Protein AF-A0A2U1MKW1-F1 (afdb_monomer)

Mean predicted aligned error: 7.54 Å

Foldseek 3Di:
DLVVCVPDPPDDSVVVVVVVVLVCVFFWAQDDDDPVNVVVLVVQVVVVQDDEPEEDCDDDGGGYRYIDSQYPVRDGDDPVSSCVVPDPVPDDDDPPWDFDDFDADPPPDGDGDGDTDD

Organism: Artemisia annua (NCBI:txid35608)

Nearest PDB structures (foldseek):
  5eb4-assembly2_B  TM=9.841E-01  e=1.931E-07  Prunus dulcis
  5eb4-assembly1_A  TM=9.841E-01  e=2.366E-07  Prunus dulcis
  8jm0-assembly1_A  TM=9.801E-01  e=8.555E-07  Prunus dulcis
  3red-assembly7_G  TM=9.537E-01  e=1.200E-06  Prunus mume
  1ju2-assembly2_B  TM=9.541E-01  e=1.374E-06  Prunus dulcis

Solvent-accessible surface area (backbone atoms only — not comparable to full-atom values): 7519 Å² total; per-residue (Å²): 73,66,76,77,42,69,76,42,93,86,54,61,55,66,60,53,50,52,51,50,52,61,51,36,77,76,34,52,26,81,54,85,82,46,75,64,65,46,53,52,53,53,51,40,47,75,72,64,37,55,53,81,63,47,76,42,82,63,73,65,88,42,37,66,41,57,62,28,41,36,46,97,86,67,52,76,48,52,81,71,63,57,56,76,78,52,62,73,92,80,58,85,88,79,77,94,61,53,86,77,53,85,48,73,50,92,84,79,56,85,53,88,49,80,52,65,66,129

pLDDT: mean 87.36, std 14.97, range [49.84, 98.38]

Secondary structure (DSSP, 8-state):
-HHHHTT-SSS-HHHHHHHHHHHHHHH-B-----HHHHHHHHHHHHTT---EEEE-SS--SSEEE--BSB-TTSPBP-GGGGGGGS-TTS----SS-EEEEEE--TTS----EEEEE-

Radius of gyration: 20.93 Å; Cα contacts (8 Å, |Δi|>4): 128; chains: 1; bounding box: 50×33×53 Å

Sequence (118 aa):
MVEVLRGSKVLDPKLVWESYQWVAKKVEFEPKVLAWPEAVRDGLLEAGMLPNNGFTLEHLYGTKTGGSIFDQTGRRHTAADLLEYADPSNITVYLNATLHRILFKADGNYSLFLHLSV

InterPro domains:
  IPR036188 FAD/NAD(P)-binding domain superfamily [G3DSA:3.50.50.60] (11-106)
  IPR051871 GMC Oxidoreductase-Related Enzymes [PTHR45968] (10-106)

Structure (mmCIF, N/CA/C/O backbone):
data_AF-A0A2U1MKW1-F1
#
_entry.id   AF-A0A2U1MKW1-F1
#
loop_
_atom_site.group_PDB
_atom_site.id
_atom_site.type_symbol
_atom_site.label_atom_id
_atom_site.label_alt_id
_atom_site.label_comp_id
_atom_site.label_asym_id
_atom_site.label_entity_id
_atom_site.label_seq_id
_atom_site.pdbx_PDB_ins_code
_atom_site.Cartn_x
_atom_site.Cartn_y
_atom_site.Cartn_z
_atom_site.occupancy
_atom_site.B_iso_or_equiv
_atom_site.auth_seq_id
_atom_site.auth_comp_id
_atom_site.auth_asym_id
_atom_site.auth_atom_id
_atom_site.pdbx_PDB_model_num
ATOM 1 N N . MET A 1 1 ? -3.966 6.903 -9.588 1.00 54.31 1 MET A N 1
ATOM 2 C CA . MET A 1 1 ? -5.131 6.734 -8.692 1.00 54.31 1 MET A CA 1
ATOM 3 C C . MET A 1 1 ? -5.842 8.057 -8.428 1.00 54.31 1 MET A C 1
ATOM 5 O O . MET A 1 1 ? -7.061 8.084 -8.482 1.00 54.31 1 MET A O 1
ATOM 9 N N . VAL A 1 2 ? -5.116 9.163 -8.221 1.00 51.84 2 VAL A N 1
ATOM 10 C CA . VAL A 1 2 ? -5.719 10.488 -7.968 1.00 51.84 2 VAL A CA 1
ATOM 11 C C . VAL A 1 2 ? -6.504 11.034 -9.161 1.00 51.84 2 VAL A C 1
ATOM 13 O O . VAL A 1 2 ? -7.592 11.561 -8.964 1.00 51.84 2 VAL A O 1
ATOM 16 N N . GLU A 1 3 ? -6.020 10.870 -10.396 1.00 53.59 3 GLU A N 1
ATOM 17 C CA . GLU A 1 3 ? -6.761 11.333 -11.583 1.00 53.59 3 GLU A CA 1
ATOM 18 C C . GLU A 1 3 ? -8.134 10.671 -11.742 1.00 53.59 3 GLU A C 1
ATOM 20 O O . GLU A 1 3 ? -9.098 11.353 -12.074 1.00 53.59 3 GLU A O 1
ATOM 25 N N . VAL A 1 4 ? -8.261 9.386 -11.394 1.00 54.72 4 VAL A N 1
ATOM 26 C CA . VAL A 1 4 ? -9.544 8.656 -11.422 1.00 54.72 4 VAL A CA 1
ATOM 27 C C . VAL A 1 4 ? -10.554 9.254 -10.430 1.00 54.72 4 VAL A C 1
ATOM 29 O O . VAL A 1 4 ? -11.760 9.180 -10.646 1.00 54.72 4 VAL A O 1
ATOM 32 N N . LEU A 1 5 ? -10.077 9.887 -9.354 1.00 58.62 5 LEU A N 1
ATOM 33 C CA . LEU A 1 5 ? -10.915 10.421 -8.278 1.00 58.62 5 LEU A CA 1
ATOM 34 C C . LEU A 1 5 ? -11.195 11.924 -8.411 1.00 58.62 5 LEU A C 1
ATOM 36 O O . LEU A 1 5 ? -12.138 12.408 -7.791 1.00 58.62 5 LEU A O 1
ATOM 40 N N . ARG A 1 6 ? -10.472 12.650 -9.279 1.00 58.03 6 ARG A N 1
ATOM 41 C CA . ARG A 1 6 ? -10.718 14.081 -9.563 1.00 58.03 6 ARG A CA 1
ATOM 42 C C . ARG A 1 6 ? -12.108 14.363 -10.155 1.00 58.03 6 ARG A C 1
ATOM 44 O O . ARG A 1 6 ? -12.570 15.495 -10.073 1.00 58.03 6 ARG A O 1
ATOM 51 N N . GLY A 1 7 ? -12.782 13.356 -10.718 1.00 56.72 7 GLY A N 1
ATOM 52 C CA . GLY A 1 7 ? -14.157 13.458 -11.228 1.00 56.72 7 GLY A CA 1
ATOM 53 C C . GLY A 1 7 ? -15.256 13.032 -10.244 1.00 56.72 7 GLY A C 1
ATOM 54 O O . GLY A 1 7 ? -16.439 13.145 -10.569 1.00 56.72 7 GLY A O 1
ATOM 55 N N . SER A 1 8 ? -14.906 12.526 -9.055 1.00 60.88 8 SER A N 1
ATOM 56 C CA . SER A 1 8 ? -15.896 12.084 -8.069 1.00 60.88 8 SER A CA 1
ATOM 57 C C . SER A 1 8 ? -16.485 13.284 -7.332 1.00 60.88 8 SER A C 1
ATOM 59 O O . SER A 1 8 ? -15.788 13.960 -6.585 1.00 60.88 8 SER A O 1
ATOM 61 N N . LYS A 1 9 ? -17.793 13.528 -7.482 1.00 66.69 9 LYS A N 1
ATOM 62 C CA . LYS A 1 9 ? -18.514 14.555 -6.702 1.00 66.69 9 LYS A CA 1
ATOM 63 C C . LYS A 1 9 ? -18.688 14.192 -5.217 1.00 66.69 9 LYS A C 1
ATOM 65 O O . LYS A 1 9 ? -19.187 15.013 -4.458 1.00 66.69 9 LYS A O 1
ATOM 70 N N . VAL A 1 10 ? -18.333 12.967 -4.820 1.00 84.75 10 VAL A N 1
ATOM 71 C CA . VAL A 1 10 ? -18.598 12.416 -3.478 1.00 84.75 10 VAL A CA 1
ATOM 72 C C . VAL A 1 10 ? -17.366 12.474 -2.571 1.00 84.75 10 VAL A C 1
ATOM 74 O O . VAL A 1 10 ? -17.508 12.522 -1.354 1.00 84.75 10 VAL A O 1
ATOM 77 N N . LEU A 1 11 ? -16.158 12.473 -3.141 1.00 87.25 11 LEU A N 1
ATOM 78 C CA . LEU A 1 11 ? -14.907 12.462 -2.381 1.00 87.25 11 LEU A CA 1
ATOM 79 C C 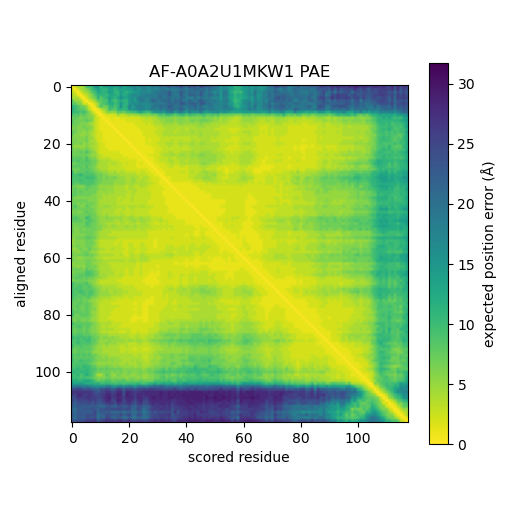. LEU A 1 11 ? -14.204 13.811 -2.499 1.00 87.25 11 LEU A C 1
ATOM 81 O 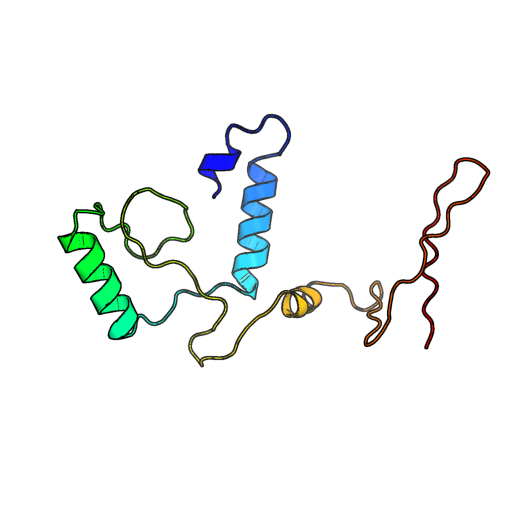O . LEU A 1 11 ? -14.144 14.364 -3.592 1.00 87.25 11 LEU A O 1
ATOM 85 N N . ASP A 1 12 ? -13.624 14.300 -1.401 1.00 89.94 12 ASP A N 1
ATOM 86 C CA . ASP A 1 12 ? -12.707 15.442 -1.435 1.00 89.94 12 ASP A CA 1
ATOM 87 C C . ASP A 1 12 ? -11.367 14.995 -2.052 1.00 89.94 12 ASP A C 1
ATOM 89 O O . ASP A 1 12 ? -10.630 14.220 -1.426 1.00 89.94 12 ASP A O 1
ATOM 93 N N . PRO A 1 13 ? -11.012 15.463 -3.265 1.00 86.62 13 PRO A N 1
ATOM 94 C CA . PRO A 1 13 ? -9.799 15.022 -3.945 1.00 86.62 13 PRO A CA 1
ATOM 95 C C . PRO A 1 13 ? -8.519 15.374 -3.181 1.00 86.62 13 PRO A C 1
ATOM 97 O O . PRO A 1 13 ? -7.527 14.651 -3.294 1.00 86.62 13 PRO A O 1
ATOM 100 N N . LYS A 1 14 ? -8.531 16.465 -2.402 1.00 89.44 14 LYS A N 1
ATOM 101 C CA . LYS A 1 14 ? -7.386 16.874 -1.588 1.00 89.44 14 LYS A CA 1
ATOM 102 C C . LYS A 1 14 ? -7.179 15.885 -0.445 1.00 89.44 14 LYS A C 1
ATOM 104 O O . LYS A 1 14 ? -6.081 15.352 -0.309 1.00 89.44 14 LYS A O 1
ATOM 109 N N . LEU A 1 15 ? -8.237 15.576 0.304 1.00 92.69 15 LEU A N 1
ATOM 110 C CA . LEU A 1 15 ? -8.166 14.624 1.415 1.00 92.69 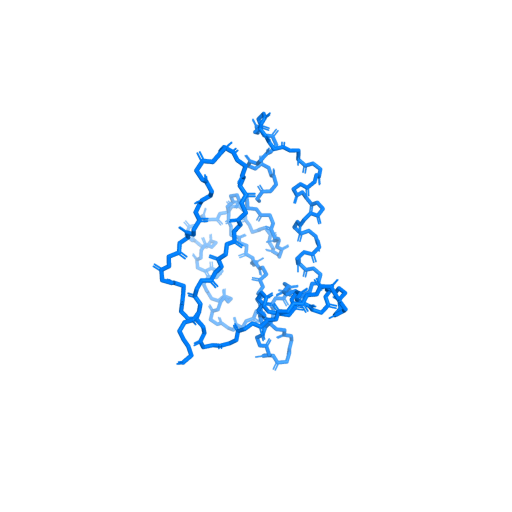15 LEU A CA 1
ATOM 111 C C . LEU A 1 15 ? -7.763 13.222 0.940 1.00 92.69 15 LEU A C 1
ATOM 113 O O . LEU A 1 15 ? -6.980 12.540 1.599 1.00 92.69 15 LEU A O 1
ATOM 117 N N . VAL A 1 16 ? -8.261 12.795 -0.223 1.00 90.69 16 VAL A N 1
ATOM 118 C CA . VAL A 1 16 ? -7.858 11.527 -0.847 1.00 90.69 16 VAL A CA 1
ATOM 119 C C . VAL A 1 16 ? -6.354 11.510 -1.107 1.00 90.69 16 VAL A C 1
ATOM 121 O O . VAL A 1 16 ? -5.685 10.537 -0.764 1.00 90.69 16 VAL A O 1
ATOM 124 N N . TRP A 1 17 ? -5.811 12.576 -1.698 1.00 89.31 17 TRP A N 1
ATOM 125 C CA . TRP A 1 17 ? -4.382 12.666 -1.980 1.00 89.31 17 TRP A CA 1
ATOM 126 C C . TRP A 1 17 ? -3.534 12.671 -0.707 1.00 89.31 17 TRP A C 1
ATOM 128 O O . TRP A 1 17 ? -2.574 11.909 -0.612 1.00 89.31 17 TRP A O 1
ATOM 138 N N . GLU A 1 18 ? -3.926 13.457 0.294 1.00 93.81 18 GLU A N 1
ATOM 139 C CA . GLU A 1 18 ? -3.248 13.508 1.593 1.00 93.81 18 GLU A CA 1
ATOM 140 C C . GLU A 1 18 ? -3.276 12.142 2.293 1.00 93.81 18 GLU A C 1
ATOM 142 O O . GLU A 1 18 ? -2.265 11.707 2.843 1.00 93.81 18 GLU A O 1
ATOM 147 N N . SER A 1 19 ? -4.392 11.414 2.192 1.00 94.31 19 SER A N 1
ATOM 148 C CA . SER A 1 19 ? -4.524 10.052 2.723 1.00 94.31 19 SER A CA 1
ATOM 149 C C . SER A 1 19 ? -3.588 9.067 2.014 1.00 94.31 19 SER A C 1
ATOM 151 O O . SER A 1 19 ? -2.938 8.257 2.674 1.00 94.31 19 SER A O 1
ATOM 153 N N . TYR A 1 20 ? -3.456 9.159 0.683 1.00 92.31 20 TYR A N 1
ATOM 154 C CA . TYR A 1 20 ? -2.472 8.362 -0.062 1.00 92.31 20 TYR A CA 1
ATOM 155 C C . TYR A 1 20 ? -1.048 8.653 0.399 1.00 92.31 20 TYR A C 1
ATOM 157 O O . TYR A 1 20 ? -0.294 7.718 0.659 1.00 92.31 20 TYR A O 1
ATOM 165 N N . GLN A 1 21 ? -0.679 9.929 0.525 1.00 92.50 21 GLN A N 1
ATOM 166 C CA . GLN A 1 21 ? 0.656 10.319 0.980 1.00 92.50 21 GLN A CA 1
ATOM 167 C C . GLN A 1 21 ? 0.933 9.835 2.407 1.00 92.50 21 GLN A C 1
ATOM 169 O O . GLN A 1 21 ? 2.032 9.357 2.692 1.00 92.50 21 GLN A O 1
ATOM 174 N N . TRP A 1 22 ? -0.066 9.912 3.288 1.00 95.62 22 TRP A N 1
ATOM 175 C CA . TRP A 1 22 ? 0.030 9.444 4.667 1.00 95.62 22 TRP A CA 1
ATOM 176 C C . TRP A 1 22 ? 0.312 7.937 4.750 1.00 95.62 22 TRP A C 1
ATOM 178 O O . TRP A 1 22 ? 1.219 7.533 5.476 1.00 95.62 22 TRP A O 1
ATOM 188 N N . VAL A 1 23 ? -0.392 7.113 3.960 1.00 95.69 23 VAL A N 1
ATOM 189 C CA . VAL A 1 23 ? -0.128 5.664 3.881 1.00 95.69 23 VAL A CA 1
ATOM 190 C C . VAL A 1 23 ? 1.236 5.397 3.244 1.00 95.69 23 VAL A C 1
ATOM 192 O O . VAL A 1 23 ? 2.052 4.670 3.813 1.00 95.69 23 VAL A O 1
ATOM 195 N N . ALA A 1 24 ? 1.506 6.007 2.086 1.00 92.50 24 ALA A N 1
ATOM 196 C CA . ALA A 1 24 ? 2.713 5.750 1.307 1.00 92.50 24 ALA A CA 1
ATOM 197 C C . ALA A 1 24 ? 3.993 6.033 2.105 1.00 92.50 24 ALA A C 1
ATOM 199 O O . ALA A 1 24 ? 4.945 5.268 2.021 1.00 92.50 24 ALA A O 1
ATOM 200 N N . LYS A 1 25 ? 3.987 7.065 2.961 1.00 93.38 25 LYS A N 1
ATOM 201 C CA . LYS A 1 25 ? 5.114 7.395 3.846 1.00 93.38 25 LYS A CA 1
ATOM 202 C C . LYS A 1 25 ? 5.531 6.242 4.768 1.00 93.38 25 LYS A C 1
ATOM 204 O O . LYS A 1 25 ? 6.690 6.194 5.177 1.00 93.38 25 LYS A O 1
ATOM 209 N N . LYS A 1 26 ? 4.600 5.360 5.142 1.00 95.19 26 LYS A N 1
ATOM 210 C CA . LYS A 1 26 ? 4.855 4.280 6.101 1.00 95.19 26 LYS A CA 1
ATOM 211 C C . LYS A 1 26 ? 5.129 2.937 5.441 1.00 95.19 26 LYS A C 1
ATOM 213 O O . LYS A 1 26 ? 5.945 2.184 5.962 1.00 95.19 26 LYS A O 1
ATOM 218 N N . VAL A 1 27 ? 4.412 2.625 4.362 1.00 95.75 27 VAL A N 1
ATOM 219 C CA . VAL A 1 27 ? 4.351 1.250 3.841 1.00 95.75 27 VAL A CA 1
ATOM 220 C C . VAL A 1 27 ? 4.700 1.110 2.365 1.00 95.75 27 VAL A C 1
ATOM 222 O O . VAL A 1 27 ? 4.758 -0.022 1.908 1.00 95.75 27 VAL A O 1
ATOM 225 N N . GLU A 1 28 ? 4.923 2.195 1.621 1.00 94.44 28 GLU A N 1
ATOM 226 C CA . GLU A 1 28 ? 5.180 2.137 0.177 1.00 94.44 28 GLU A CA 1
ATOM 227 C C . GLU A 1 28 ? 6.609 2.589 -0.146 1.00 94.44 28 GLU A C 1
ATOM 229 O O . GLU A 1 28 ? 7.046 3.667 0.256 1.00 94.44 28 GLU A O 1
ATOM 234 N N . PHE A 1 29 ? 7.330 1.782 -0.920 1.00 95.19 29 PHE A N 1
ATOM 235 C CA . PHE A 1 29 ? 8.731 2.002 -1.267 1.00 95.19 29 PHE A CA 1
ATOM 236 C C . PHE A 1 29 ? 8.942 1.880 -2.774 1.00 95.19 29 PHE A C 1
ATOM 238 O O . PHE A 1 29 ? 8.289 1.076 -3.441 1.00 95.19 29 PHE A O 1
ATOM 245 N N . GLU A 1 30 ? 9.891 2.640 -3.321 1.00 94.94 30 GLU A N 1
ATOM 246 C CA . GLU A 1 30 ? 10.392 2.371 -4.669 1.00 94.94 30 GLU A CA 1
ATOM 247 C C . GLU A 1 30 ? 11.154 1.034 -4.659 1.00 94.94 30 GLU A C 1
ATOM 249 O O . GLU A 1 30 ? 12.120 0.884 -3.898 1.00 94.94 30 GLU A O 1
ATOM 254 N N . PRO A 1 31 ? 10.727 0.034 -5.450 1.00 94.62 31 PRO A N 1
ATOM 255 C CA . PRO A 1 31 ? 11.359 -1.270 -5.425 1.00 94.62 31 PRO A CA 1
ATOM 256 C C . PRO A 1 31 ? 12.710 -1.234 -6.131 1.00 94.62 31 PRO A C 1
ATOM 258 O O . PRO A 1 31 ? 12.888 -0.596 -7.170 1.00 94.62 31 PRO A O 1
ATOM 261 N N . LYS A 1 32 ? 13.644 -2.054 -5.647 1.00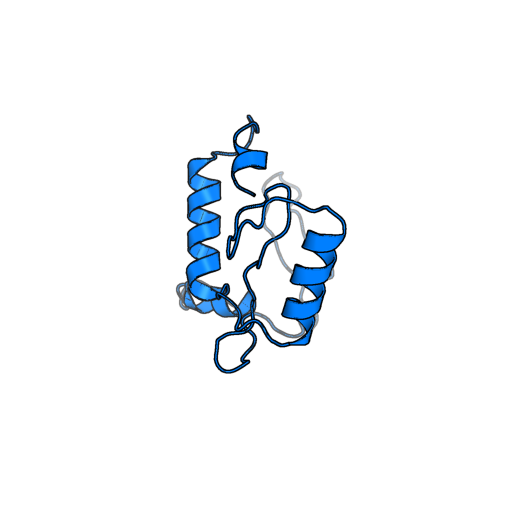 92.81 32 LYS A N 1
ATOM 262 C CA . LYS A 1 32 ? 14.797 -2.443 -6.455 1.00 92.81 32 LYS A CA 1
ATOM 263 C C . LYS A 1 32 ? 14.308 -3.330 -7.601 1.00 92.81 32 LYS A C 1
ATOM 265 O O . LYS A 1 32 ? 13.904 -4.470 -7.374 1.00 92.81 32 LYS A O 1
ATOM 270 N N . VAL A 1 33 ? 14.351 -2.815 -8.825 1.00 92.00 33 VAL A N 1
ATOM 271 C CA . VAL A 1 33 ? 13.995 -3.591 -10.018 1.00 92.00 33 VAL A CA 1
ATOM 272 C C . VAL A 1 33 ? 15.050 -4.678 -10.231 1.00 92.00 33 VAL A C 1
ATOM 274 O O . VAL A 1 33 ? 16.245 -4.397 -10.310 1.00 92.00 33 VAL A O 1
ATOM 277 N N . LEU A 1 34 ? 14.602 -5.933 -10.256 1.00 93.50 34 LEU A N 1
ATOM 278 C CA . LEU A 1 34 ? 15.441 -7.106 -10.502 1.00 93.50 34 LEU A CA 1
ATOM 279 C C . LEU A 1 34 ? 15.268 -7.592 -11.945 1.00 93.50 34 LEU A C 1
ATOM 281 O O . LEU A 1 34 ? 14.338 -7.183 -12.638 1.00 93.50 34 LEU A O 1
ATOM 285 N N . ALA A 1 35 ? 16.127 -8.524 -12.360 1.00 97.44 35 ALA A N 1
ATOM 286 C CA . ALA A 1 35 ? 16.210 -8.999 -13.741 1.00 97.44 35 ALA A CA 1
ATOM 287 C C . ALA A 1 35 ? 14.868 -9.471 -14.331 1.00 97.44 35 ALA A C 1
ATOM 289 O O . ALA A 1 35 ? 14.583 -9.208 -15.493 1.00 97.44 35 ALA A O 1
ATOM 290 N N . TRP A 1 36 ? 14.022 -10.147 -13.544 1.00 97.31 36 TRP A N 1
ATOM 291 C CA . TRP A 1 36 ? 12.733 -10.625 -14.050 1.00 97.31 36 TRP A CA 1
ATOM 292 C C . TRP A 1 36 ? 11.704 -9.497 -14.268 1.00 97.31 36 TRP A C 1
ATOM 294 O O . TRP A 1 36 ? 11.216 -9.374 -15.390 1.00 97.31 36 TRP A O 1
ATOM 304 N N . PRO A 1 37 ? 11.386 -8.631 -13.278 1.00 95.56 37 PRO A N 1
ATOM 305 C CA . PRO A 1 37 ? 10.553 -7.450 -13.525 1.00 95.56 37 PRO A CA 1
ATOM 306 C C . PRO A 1 37 ? 11.090 -6.522 -14.623 1.00 95.56 37 PRO A C 1
ATOM 308 O O . PRO A 1 37 ? 10.299 -5.929 -15.350 1.00 95.56 37 PRO A O 1
ATOM 311 N N . GLU A 1 38 ? 12.413 -6.410 -14.762 1.00 97.12 38 GLU A N 1
ATOM 312 C CA . GLU A 1 38 ? 13.050 -5.675 -15.857 1.00 97.12 38 GLU A CA 1
ATOM 313 C C . GLU A 1 38 ? 12.753 -6.305 -17.223 1.00 97.12 38 GLU A C 1
ATOM 315 O O . GLU A 1 38 ? 12.253 -5.616 -18.106 1.00 97.12 38 GLU A O 1
ATOM 320 N N . ALA A 1 39 ? 12.949 -7.616 -17.376 1.00 98.19 39 ALA A N 1
ATOM 321 C CA . ALA A 1 39 ? 12.619 -8.312 -18.618 1.00 98.19 39 ALA A CA 1
ATOM 322 C C . ALA A 1 39 ? 11.124 -8.199 -18.970 1.00 98.19 39 ALA A C 1
ATOM 324 O O . ALA A 1 39 ? 10.766 -8.036 -20.134 1.00 98.19 39 ALA A O 1
ATOM 325 N N . VAL A 1 40 ? 10.238 -8.235 -17.965 1.00 97.56 40 VAL A N 1
ATOM 326 C CA . VAL A 1 40 ? 8.798 -8.002 -18.159 1.00 97.56 40 VAL A CA 1
ATOM 327 C C . VAL A 1 40 ? 8.528 -6.569 -18.623 1.00 97.56 40 VAL A C 1
ATOM 329 O O . VAL A 1 40 ? 7.753 -6.379 -19.557 1.00 97.56 40 VAL A O 1
ATOM 332 N N . ARG A 1 41 ? 9.162 -5.561 -18.006 1.00 97.44 41 ARG A N 1
ATOM 333 C CA . ARG A 1 41 ? 9.061 -4.157 -18.436 1.00 97.44 41 ARG A CA 1
ATOM 334 C C . ARG A 1 41 ? 9.467 -4.020 -19.901 1.00 97.44 41 ARG A C 1
ATOM 336 O O . ARG A 1 41 ? 8.724 -3.424 -20.673 1.00 97.44 41 ARG A O 1
ATOM 343 N N . ASP A 1 42 ? 10.608 -4.581 -20.278 1.00 98.00 42 ASP A N 1
ATOM 344 C CA . ASP A 1 42 ? 11.147 -4.445 -21.630 1.00 98.00 42 ASP A CA 1
ATOM 345 C C . ASP A 1 42 ? 10.255 -5.167 -22.655 1.00 98.00 42 ASP A C 1
ATOM 347 O O . ASP A 1 42 ? 9.889 -4.577 -23.669 1.00 98.00 42 ASP A O 1
ATOM 351 N N . GLY A 1 43 ? 9.767 -6.371 -22.335 1.00 98.38 43 GLY A N 1
ATOM 352 C CA . GLY A 1 43 ? 8.805 -7.088 -23.177 1.00 98.38 43 GLY A CA 1
ATOM 353 C C . GLY A 1 43 ? 7.462 -6.361 -23.347 1.00 98.38 43 GLY A C 1
ATOM 354 O O . GLY A 1 43 ? 6.877 -6.387 -24.429 1.00 98.38 43 GLY A O 1
ATOM 355 N N . LEU A 1 44 ? 6.968 -5.666 -22.313 1.00 98.12 44 LEU A N 1
ATOM 356 C CA . LEU A 1 44 ? 5.767 -4.825 -22.428 1.00 98.12 44 LEU A CA 1
ATOM 357 C C . LEU A 1 44 ? 5.994 -3.649 -23.386 1.00 98.12 44 LEU A C 1
ATOM 359 O O . LEU A 1 44 ? 5.121 -3.342 -24.202 1.00 98.12 44 LEU A O 1
ATOM 363 N N . LEU A 1 45 ? 7.164 -3.011 -23.313 1.00 98.38 45 LEU A N 1
ATOM 364 C CA . LEU A 1 45 ? 7.535 -1.930 -24.227 1.00 98.38 45 LEU A CA 1
ATOM 365 C C . LEU A 1 45 ? 7.638 -2.436 -25.673 1.00 98.38 45 LEU A C 1
ATOM 367 O O . LEU A 1 45 ? 7.099 -1.789 -26.572 1.00 98.38 45 LEU A O 1
ATOM 371 N N . GLU A 1 46 ? 8.246 -3.605 -25.895 1.00 98.38 46 GLU A N 1
ATOM 372 C CA . GLU A 1 46 ? 8.318 -4.258 -27.213 1.00 98.38 46 GLU A CA 1
ATOM 373 C C . GLU A 1 46 ? 6.934 -4.617 -27.771 1.00 98.38 46 GLU A C 1
ATOM 375 O O . GLU A 1 46 ? 6.684 -4.466 -28.966 1.00 98.38 46 GLU A O 1
ATOM 380 N N . ALA A 1 47 ? 5.999 -5.019 -26.907 1.00 98.25 47 ALA A N 1
ATOM 381 C CA . ALA A 1 47 ? 4.611 -5.293 -27.274 1.00 98.25 47 ALA A CA 1
ATOM 382 C C . ALA A 1 47 ? 3.767 -4.024 -27.532 1.00 98.25 47 ALA A C 1
ATOM 384 O O . ALA A 1 47 ? 2.569 -4.127 -27.798 1.00 98.25 47 ALA A O 1
ATOM 385 N N . GLY A 1 48 ? 4.361 -2.828 -27.454 1.00 97.88 48 GLY A N 1
ATOM 386 C CA . GLY A 1 48 ? 3.695 -1.559 -27.749 1.00 97.88 48 GLY A CA 1
ATOM 387 C C . GLY A 1 48 ? 2.979 -0.911 -26.561 1.00 97.88 48 GLY A C 1
ATOM 388 O O . GLY A 1 48 ? 2.243 0.058 -26.760 1.00 97.88 48 GLY A O 1
ATOM 389 N N . MET A 1 49 ? 3.203 -1.380 -25.325 1.00 97.88 49 MET A N 1
ATOM 390 C CA . MET A 1 49 ? 2.655 -0.763 -24.104 1.00 97.88 49 MET A CA 1
ATOM 391 C C . MET A 1 49 ? 3.446 0.491 -23.712 1.00 97.88 49 MET A C 1
ATOM 393 O O . MET A 1 49 ? 4.112 0.561 -22.678 1.00 97.88 49 MET A O 1
ATOM 397 N N . LEU A 1 50 ? 3.381 1.494 -24.578 1.00 97.56 50 LEU A N 1
ATOM 398 C CA . LEU A 1 50 ? 4.065 2.776 -24.457 1.00 97.56 50 LEU A CA 1
ATOM 399 C C . LEU A 1 50 ? 3.139 3.841 -23.834 1.00 97.56 50 LEU A C 1
ATOM 401 O O . LEU A 1 50 ? 1.921 3.725 -23.955 1.00 97.56 50 LEU A O 1
ATOM 405 N N . PRO A 1 51 ? 3.681 4.906 -23.215 1.00 96.88 51 PRO A N 1
ATOM 406 C CA . PRO A 1 51 ? 5.104 5.174 -23.002 1.00 96.88 51 PRO A CA 1
ATOM 407 C C . PRO A 1 51 ? 5.688 4.374 -21.826 1.00 96.88 51 PRO A C 1
ATOM 409 O O . PRO A 1 51 ? 4.966 3.750 -21.048 1.00 96.88 51 PRO A O 1
ATOM 412 N N . ASN A 1 52 ? 7.014 4.418 -21.685 1.00 97.38 52 ASN A N 1
ATOM 413 C CA . ASN 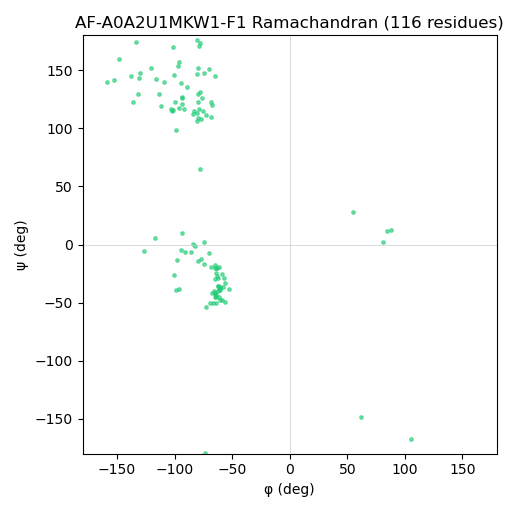A 1 52 ? 7.668 4.069 -20.428 1.00 97.38 52 ASN A CA 1
ATOM 414 C C . ASN A 1 52 ? 7.504 5.241 -19.447 1.00 97.38 52 ASN A C 1
ATOM 416 O O . ASN A 1 52 ? 8.130 6.284 -19.621 1.00 97.38 52 ASN A O 1
ATOM 420 N N . ASN A 1 53 ? 6.670 5.066 -18.426 1.00 97.44 53 ASN A N 1
ATOM 421 C CA . ASN A 1 53 ? 6.397 6.070 -17.398 1.00 97.44 53 ASN A CA 1
ATOM 422 C C . ASN A 1 53 ? 7.433 6.068 -16.257 1.00 97.44 53 ASN A C 1
ATOM 424 O O . ASN A 1 53 ? 7.295 6.844 -15.313 1.00 97.44 53 ASN A O 1
ATOM 428 N N . GLY A 1 54 ? 8.444 5.192 -16.303 1.00 96.12 54 GLY A N 1
ATOM 429 C CA . GLY A 1 54 ? 9.424 5.050 -15.227 1.00 96.12 54 GLY A CA 1
ATOM 430 C C . GLY A 1 54 ? 8.785 4.605 -13.907 1.00 96.12 54 GLY A C 1
ATOM 431 O O . GLY A 1 54 ? 7.801 3.860 -13.902 1.00 96.12 54 GLY A O 1
ATOM 432 N N . PHE A 1 55 ? 9.353 5.041 -12.781 1.00 95.19 55 PHE A N 1
ATOM 433 C CA . PHE A 1 55 ? 8.755 4.830 -11.464 1.00 95.19 55 PHE A CA 1
ATOM 434 C C . PHE A 1 55 ? 7.635 5.842 -11.206 1.00 95.19 55 PHE A C 1
ATOM 436 O O . PHE A 1 55 ? 7.856 7.051 -11.245 1.00 95.19 55 PHE A O 1
ATOM 443 N N . 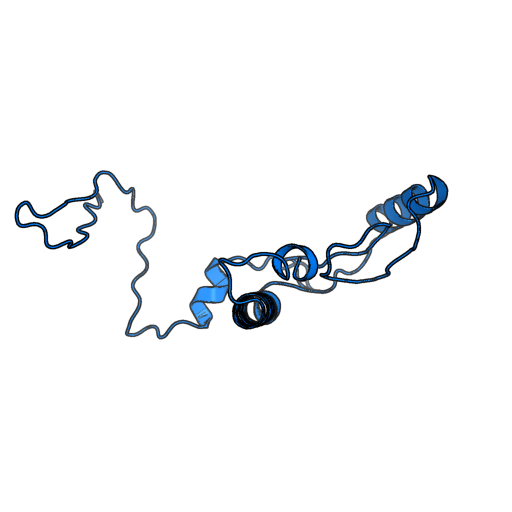THR A 1 56 ? 6.426 5.353 -10.923 1.00 93.31 56 THR A N 1
ATOM 444 C CA . THR A 1 56 ? 5.310 6.208 -10.503 1.00 93.31 56 THR A CA 1
ATOM 445 C C . THR A 1 56 ? 4.226 5.439 -9.745 1.00 93.31 56 THR A C 1
ATOM 447 O O . THR A 1 56 ? 3.802 4.333 -10.110 1.00 93.31 56 THR A O 1
ATOM 450 N N . LEU A 1 57 ? 3.706 6.075 -8.694 1.00 89.38 57 LEU A N 1
ATOM 451 C CA . LEU A 1 57 ? 2.539 5.600 -7.946 1.00 89.38 57 LEU A CA 1
ATOM 452 C C . LEU A 1 57 ? 1.222 5.942 -8.660 1.00 89.38 57 LEU A C 1
ATOM 454 O O . LEU A 1 57 ? 0.165 5.386 -8.354 1.00 89.38 57 LEU A O 1
ATOM 458 N N . GLU A 1 58 ? 1.262 6.831 -9.651 1.00 89.31 58 GLU A N 1
ATOM 459 C CA . GLU A 1 58 ? 0.083 7.191 -10.425 1.00 89.31 58 GLU A CA 1
ATOM 460 C C . GLU A 1 58 ? -0.369 6.042 -11.325 1.00 89.31 58 GLU A C 1
ATOM 462 O O . GLU A 1 58 ? 0.411 5.191 -11.744 1.00 89.31 58 GLU A O 1
ATOM 467 N N . HIS A 1 59 ? -1.669 5.986 -11.605 1.00 90.50 59 HIS A N 1
ATOM 468 C CA . HIS A 1 59 ? -2.213 4.964 -12.493 1.00 90.50 59 HIS A CA 1
ATOM 469 C C . HIS A 1 59 ? -2.368 5.621 -13.854 1.00 90.50 59 HIS A C 1
ATOM 471 O O . HIS A 1 59 ? -3.311 6.383 -14.041 1.00 90.50 59 HIS A O 1
ATOM 477 N N . LEU A 1 60 ? -1.393 5.379 -14.722 1.00 92.31 60 LEU A N 1
ATOM 478 C CA . LEU A 1 60 ? -1.259 5.985 -16.039 1.00 92.31 60 LEU A CA 1
ATOM 479 C C . LEU A 1 60 ? -1.260 4.875 -17.089 1.00 92.31 60 LEU A C 1
ATOM 481 O O . LEU A 1 60 ? -0.841 3.750 -16.806 1.00 92.31 60 LEU A O 1
ATOM 485 N N . TYR A 1 61 ? -1.716 5.198 -18.294 1.00 94.94 61 TYR A N 1
ATOM 486 C CA . TYR A 1 61 ? -1.570 4.314 -19.446 1.00 94.94 61 TYR A CA 1
ATOM 487 C C . TYR A 1 61 ? -0.084 4.133 -19.808 1.00 94.94 61 TYR A C 1
ATOM 489 O O . TYR A 1 61 ? 0.701 5.075 -19.692 1.00 94.94 61 TYR A O 1
ATOM 497 N N . GLY A 1 62 ? 0.297 2.936 -20.262 1.00 96.50 62 GLY A N 1
ATOM 498 C CA . GLY A 1 62 ? 1.674 2.573 -20.616 1.00 96.50 62 GLY A CA 1
ATOM 499 C C . GLY A 1 62 ? 2.346 1.660 -19.586 1.00 96.50 62 GLY A C 1
ATOM 500 O O . GLY A 1 62 ? 1.698 1.098 -18.701 1.00 96.50 62 GLY A O 1
ATOM 501 N N . THR A 1 63 ? 3.662 1.508 -19.699 1.00 98.06 63 THR A N 1
ATOM 502 C CA . THR A 1 63 ? 4.469 0.648 -18.819 1.00 98.06 63 THR A CA 1
ATOM 503 C C . THR A 1 63 ? 5.053 1.465 -17.673 1.00 98.06 63 THR A C 1
ATOM 505 O O . THR A 1 63 ? 5.504 2.589 -17.885 1.00 98.06 63 THR A O 1
ATOM 508 N N . LYS A 1 64 ? 5.060 0.927 -16.449 1.00 96.81 64 LYS A N 1
ATOM 509 C CA . LYS A 1 64 ? 5.636 1.602 -15.278 1.00 96.81 64 LYS A CA 1
ATOM 510 C C . LYS A 1 64 ? 6.233 0.631 -14.265 1.00 96.81 64 LYS A C 1
ATOM 512 O O . LYS A 1 64 ? 5.802 -0.516 -14.171 1.00 96.81 64 LYS A O 1
ATOM 517 N N . THR A 1 65 ? 7.119 1.152 -13.427 1.00 96.62 65 THR A N 1
ATOM 518 C CA . THR A 1 65 ? 7.473 0.557 -12.137 1.00 96.62 65 THR A CA 1
ATOM 519 C C . THR A 1 65 ? 6.563 1.170 -11.070 1.00 96.62 65 THR A C 1
ATOM 521 O O . THR A 1 65 ? 6.569 2.380 -10.855 1.00 96.62 65 THR A O 1
ATOM 524 N N . GLY A 1 66 ? 5.722 0.351 -10.435 1.00 94.56 66 GLY A N 1
ATOM 525 C CA . GLY A 1 66 ? 4.929 0.769 -9.273 1.00 94.56 66 GLY A CA 1
ATOM 526 C C . GLY A 1 66 ? 5.752 0.748 -7.986 1.00 94.56 66 GLY A C 1
ATOM 527 O O . GLY A 1 66 ? 6.906 0.324 -7.993 1.00 94.56 66 GLY A O 1
ATOM 528 N N . GLY A 1 67 ? 5.158 1.187 -6.879 1.00 94.44 67 GLY A N 1
ATOM 529 C CA . GLY A 1 67 ? 5.756 0.974 -5.568 1.00 94.44 67 GLY A CA 1
ATOM 530 C C . GLY A 1 67 ? 5.541 -0.453 -5.057 1.00 94.44 67 GLY A C 1
ATOM 531 O O . GLY A 1 67 ? 4.899 -1.295 -5.694 1.00 94.44 67 GLY A O 1
ATOM 532 N N . SER A 1 68 ? 6.175 -0.737 -3.929 1.00 95.69 68 SER A N 1
ATOM 533 C CA . SER A 1 68 ? 6.212 -2.036 -3.275 1.00 95.69 68 SER A CA 1
ATOM 534 C C . SER A 1 68 ? 6.049 -1.857 -1.775 1.00 95.69 68 SER A C 1
ATOM 536 O O . SER A 1 68 ? 6.608 -0.931 -1.196 1.00 95.69 68 SER A O 1
ATOM 538 N N . ILE A 1 69 ? 5.369 -2.805 -1.131 1.00 97.06 69 ILE A N 1
ATOM 539 C CA . ILE A 1 69 ? 5.298 -2.883 0.335 1.00 97.06 69 ILE A CA 1
ATOM 540 C C . ILE A 1 69 ? 6.514 -3.571 0.968 1.00 97.06 69 ILE A C 1
ATOM 542 O O . ILE A 1 69 ? 6.577 -3.740 2.183 1.00 97.06 69 ILE A O 1
ATOM 546 N N . PHE A 1 70 ? 7.460 -4.027 0.151 1.00 96.62 70 P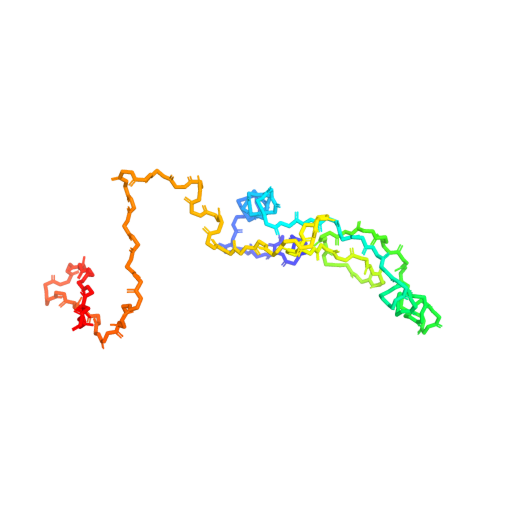HE A N 1
ATOM 547 C CA . PHE A 1 70 ? 8.760 -4.503 0.609 1.00 96.62 70 PHE A CA 1
ATOM 548 C C . PHE A 1 70 ? 9.769 -3.363 0.547 1.00 96.62 70 PHE A C 1
ATOM 550 O O . PHE A 1 70 ? 9.927 -2.750 -0.511 1.00 96.62 70 PHE A O 1
ATOM 557 N N . ASP A 1 71 ? 10.452 -3.115 1.661 1.00 94.88 71 ASP A N 1
ATOM 558 C CA . ASP A 1 71 ? 11.519 -2.123 1.736 1.00 94.88 71 ASP A CA 1
ATOM 559 C C . ASP A 1 71 ? 12.804 -2.589 1.022 1.00 94.88 71 ASP A C 1
ATOM 561 O O . ASP A 1 71 ? 12.900 -3.695 0.479 1.00 94.88 71 ASP A O 1
ATOM 565 N N . GLN A 1 72 ? 13.838 -1.745 1.047 1.00 93.19 72 GLN A N 1
ATOM 566 C CA . GLN A 1 72 ? 15.128 -2.031 0.410 1.00 93.19 72 GLN A CA 1
ATOM 567 C C . GLN A 1 72 ? 15.885 -3.220 1.028 1.00 93.19 72 GLN A C 1
ATOM 569 O O . GLN A 1 72 ? 16.790 -3.762 0.392 1.00 93.19 72 GLN A O 1
ATOM 574 N N . THR A 1 73 ? 15.530 -3.632 2.248 1.00 94.94 73 THR A N 1
ATOM 575 C CA . THR A 1 73 ? 16.104 -4.799 2.935 1.00 94.94 73 THR A CA 1
ATOM 576 C C . THR A 1 73 ? 15.319 -6.085 2.664 1.00 94.94 73 THR A C 1
ATOM 578 O O . THR A 1 73 ? 15.757 -7.167 3.050 1.00 94.94 73 THR A O 1
ATOM 581 N N . GLY A 1 74 ? 14.180 -5.986 1.971 1.00 93.88 74 GLY A N 1
ATOM 582 C CA . GLY A 1 74 ? 13.265 -7.095 1.720 1.00 93.88 74 GLY A CA 1
ATOM 583 C C . GLY A 1 74 ? 12.280 -7.347 2.864 1.00 93.88 74 GLY A C 1
ATOM 584 O O . GLY A 1 74 ? 11.592 -8.370 2.856 1.00 93.88 74 GLY A O 1
ATOM 585 N N . ARG A 1 75 ? 12.173 -6.443 3.845 1.00 96.44 75 ARG A N 1
ATOM 586 C CA . ARG A 1 75 ? 11.161 -6.536 4.900 1.00 96.44 75 ARG A CA 1
ATOM 587 C C . ARG A 1 75 ? 9.815 -6.078 4.352 1.00 96.44 75 ARG A C 1
ATOM 589 O O . ARG A 1 75 ? 9.696 -5.013 3.753 1.00 96.44 75 ARG A O 1
ATOM 596 N N . ARG A 1 76 ? 8.781 -6.882 4.596 1.00 97.12 76 ARG A N 1
ATOM 597 C CA . ARG A 1 76 ? 7.400 -6.529 4.262 1.00 97.12 76 ARG A CA 1
ATOM 598 C C . ARG A 1 76 ? 6.817 -5.587 5.314 1.00 97.12 76 ARG A C 1
ATOM 600 O O . ARG A 1 76 ? 6.826 -5.919 6.498 1.00 97.12 76 ARG A O 1
ATOM 607 N N . HIS A 1 77 ? 6.240 -4.489 4.856 1.00 97.62 77 HIS A N 1
ATOM 608 C CA . HIS A 1 77 ? 5.421 -3.568 5.632 1.00 97.62 77 HIS A CA 1
ATOM 609 C C . HIS A 1 77 ? 3.938 -3.827 5.362 1.00 97.62 77 HIS A C 1
ATOM 611 O O . HIS A 1 77 ? 3.545 -4.240 4.267 1.00 97.62 77 HIS A O 1
ATOM 617 N N . THR A 1 78 ? 3.097 -3.653 6.378 1.00 96.75 78 THR A N 1
ATOM 618 C CA . THR A 1 78 ? 1.668 -3.988 6.294 1.00 96.75 78 THR A CA 1
ATOM 619 C C . THR A 1 78 ? 0.792 -2.875 6.850 1.00 96.75 78 THR A C 1
ATOM 621 O O . THR A 1 78 ? 1.277 -1.921 7.446 1.00 96.75 78 THR A O 1
ATOM 624 N N . ALA A 1 79 ? -0.529 -3.018 6.716 1.00 96.75 79 ALA A N 1
ATOM 625 C CA . ALA A 1 79 ? -1.473 -2.100 7.348 1.00 96.75 79 ALA A CA 1
ATOM 626 C C . ALA A 1 79 ? -1.321 -2.040 8.883 1.00 96.75 79 ALA A C 1
ATOM 628 O O . ALA A 1 79 ? -1.651 -1.017 9.473 1.00 96.75 79 ALA A O 1
ATOM 629 N N . ALA A 1 80 ? -0.801 -3.092 9.530 1.00 96.69 80 ALA A N 1
ATOM 630 C CA . ALA A 1 80 ? -0.540 -3.071 10.969 1.00 96.69 80 ALA A CA 1
ATOM 631 C C . ALA A 1 80 ? 0.549 -2.052 11.345 1.00 96.69 80 ALA A C 1
ATOM 633 O O . ALA A 1 80 ? 0.476 -1.457 12.414 1.00 96.69 80 ALA A O 1
ATOM 634 N N . ASP A 1 81 ? 1.505 -1.781 10.455 1.00 96.94 81 ASP A N 1
ATOM 635 C CA . ASP A 1 81 ? 2.560 -0.790 10.668 1.00 96.94 81 ASP A CA 1
ATOM 636 C C . ASP A 1 81 ? 1.984 0.634 10.789 1.00 96.94 81 ASP A C 1
ATOM 638 O O . ASP A 1 81 ? 2.584 1.495 11.430 1.00 96.94 81 ASP A O 1
ATOM 642 N N . LEU A 1 82 ? 0.796 0.895 10.227 1.00 97.19 82 LEU A N 1
ATOM 643 C CA . LEU A 1 82 ? 0.100 2.179 10.380 1.00 97.19 82 LEU A CA 1
ATOM 644 C C . LEU A 1 82 ? -0.394 2.410 11.817 1.00 97.19 82 LEU A C 1
ATOM 646 O O . LEU A 1 82 ? -0.624 3.558 12.192 1.00 97.19 82 LEU A O 1
ATOM 650 N N . LEU A 1 83 ? -0.518 1.359 12.641 1.00 96.19 83 LEU A N 1
ATOM 651 C CA . LEU A 1 83 ? -0.856 1.499 14.062 1.00 96.19 83 LEU A CA 1
ATOM 652 C C . LEU A 1 83 ? 0.229 2.249 14.843 1.00 96.19 83 LEU A C 1
ATOM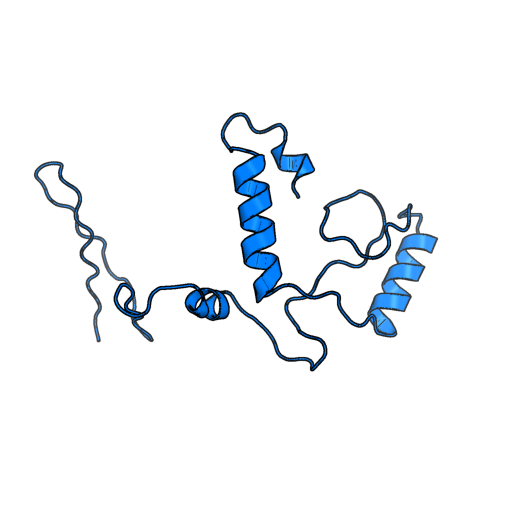 654 O O . LEU A 1 83 ? -0.074 2.812 15.888 1.00 96.19 83 LEU A O 1
ATOM 658 N N . GLU A 1 84 ? 1.463 2.332 14.333 1.00 95.12 84 GLU A N 1
ATOM 659 C CA . GLU A 1 84 ? 2.504 3.181 14.930 1.00 95.12 84 GLU A CA 1
ATOM 660 C C . GLU A 1 84 ? 2.153 4.676 14.903 1.00 95.12 84 GLU A C 1
ATOM 662 O O . GLU A 1 84 ? 2.727 5.456 15.658 1.00 95.12 84 GLU A O 1
ATOM 667 N N . TYR A 1 85 ? 1.226 5.095 14.036 1.00 95.19 85 TYR A N 1
ATOM 668 C CA . TYR A 1 85 ? 0.721 6.467 14.007 1.00 95.19 85 TYR A CA 1
ATOM 669 C C . TYR A 1 85 ? -0.438 6.707 14.983 1.00 95.19 85 TYR A C 1
ATOM 671 O O . TYR A 1 85 ? -0.872 7.850 15.129 1.00 95.19 85 TYR A O 1
ATOM 679 N N . ALA A 1 86 ? -0.954 5.665 15.640 1.00 95.38 86 ALA A N 1
ATOM 680 C CA . ALA A 1 86 ? -2.013 5.799 16.629 1.00 95.38 86 ALA A CA 1
ATOM 681 C C . ALA A 1 86 ? -1.464 6.268 17.985 1.00 95.38 86 ALA A C 1
ATOM 683 O O . ALA A 1 86 ? -0.334 5.962 18.362 1.00 95.38 86 ALA A O 1
ATOM 684 N N . ASP A 1 87 ? -2.303 6.960 18.753 1.00 96.94 87 ASP A N 1
ATOM 685 C CA . ASP A 1 87 ? -2.051 7.180 20.174 1.00 96.94 87 ASP A CA 1
ATOM 686 C C . ASP A 1 87 ? -2.351 5.877 20.941 1.00 96.94 87 ASP A C 1
ATOM 688 O O . ASP A 1 87 ? -3.514 5.455 20.987 1.00 96.94 87 ASP A O 1
ATOM 692 N N . PRO A 1 88 ? -1.343 5.230 21.557 1.00 95.38 88 PRO A N 1
ATOM 693 C CA . PRO A 1 88 ? -1.520 3.947 22.229 1.00 95.38 88 PRO A CA 1
ATOM 694 C C . PRO A 1 88 ? -2.448 4.027 23.449 1.00 95.38 88 PRO A C 1
ATOM 696 O O . PRO A 1 88 ? -2.988 3.003 23.856 1.00 95.38 88 PRO A O 1
ATOM 699 N N . SER A 1 89 ? -2.666 5.215 24.026 1.00 97.00 89 SER A N 1
ATOM 700 C CA . SER A 1 89 ? -3.600 5.394 25.146 1.00 97.00 89 SER A CA 1
ATOM 701 C C . SER A 1 89 ? -5.073 5.346 24.720 1.00 97.00 89 SER A C 1
ATOM 703 O O . SER A 1 89 ? -5.949 5.131 25.556 1.00 97.00 89 SER A O 1
ATOM 705 N N . ASN A 1 90 ? -5.338 5.492 23.418 1.00 96.69 90 ASN A N 1
ATOM 706 C CA . ASN A 1 90 ? -6.674 5.633 22.839 1.00 96.69 90 ASN A CA 1
ATOM 707 C C . ASN A 1 90 ? -7.060 4.481 21.893 1.00 96.69 90 ASN A C 1
ATOM 709 O O . ASN A 1 90 ? -8.120 4.526 21.267 1.00 96.69 90 ASN A O 1
ATOM 713 N N . ILE A 1 91 ? -6.228 3.440 21.777 1.00 96.06 91 ILE A N 1
ATOM 714 C CA . ILE A 1 91 ? -6.486 2.275 20.922 1.00 96.06 91 ILE A CA 1
ATOM 715 C C . ILE A 1 91 ? -6.267 0.965 21.684 1.00 96.06 91 ILE A C 1
ATOM 717 O O . ILE A 1 91 ? -5.368 0.832 22.507 1.00 96.06 91 ILE A O 1
ATOM 721 N N . THR A 1 92 ? -7.096 -0.040 21.402 1.00 95.06 92 THR A N 1
ATOM 722 C CA . THR A 1 92 ? -6.948 -1.397 21.942 1.00 95.06 92 THR A CA 1
ATOM 723 C C . THR A 1 92 ? -7.072 -2.399 20.806 1.00 95.06 92 THR A C 1
ATOM 725 O O . THR A 1 92 ? -8.023 -2.343 20.028 1.00 95.06 92 THR A O 1
ATOM 728 N N . VAL A 1 93 ? -6.112 -3.318 20.707 1.00 94.25 93 VAL A N 1
ATOM 729 C CA . VAL A 1 93 ? -6.061 -4.331 19.649 1.00 94.25 93 VAL A CA 1
ATOM 730 C C . VAL A 1 93 ? -6.301 -5.704 20.263 1.00 94.25 93 VAL A C 1
ATOM 732 O O . VAL A 1 93 ? -5.528 -6.156 21.104 1.00 94.25 93 VAL A O 1
ATOM 735 N N . TYR A 1 94 ? -7.362 -6.375 19.818 1.00 94.62 94 TYR A N 1
ATOM 736 C CA . TYR A 1 94 ? -7.660 -7.756 20.190 1.00 94.62 94 TYR A CA 1
ATOM 737 C C . TYR A 1 94 ? -7.210 -8.694 19.068 1.00 94.62 94 TYR A C 1
ATOM 739 O O . TYR A 1 94 ? -7.645 -8.558 17.925 1.00 94.62 94 TYR A O 1
ATOM 747 N N . LEU A 1 95 ? -6.338 -9.646 19.395 1.00 94.94 95 LEU A N 1
ATOM 748 C CA . LEU A 1 95 ? -5.877 -10.688 18.475 1.00 94.94 95 LEU A CA 1
ATOM 749 C C . LEU A 1 95 ? -6.678 -11.972 18.692 1.00 94.94 95 LEU A C 1
ATOM 751 O O . LEU A 1 95 ? -7.179 -12.209 19.788 1.00 94.94 95 LEU A O 1
ATOM 755 N N . ASN A 1 96 ? -6.784 -12.805 17.652 1.00 94.69 96 ASN A N 1
ATOM 756 C CA . ASN A 1 96 ? -7.536 -14.070 17.678 1.00 94.69 96 ASN A CA 1
ATOM 757 C C . ASN A 1 96 ? -9.006 -13.908 18.106 1.00 94.69 96 ASN A C 1
ATOM 759 O O . ASN A 1 96 ? -9.615 -14.818 18.658 1.00 94.69 96 ASN A O 1
ATOM 763 N N . ALA A 1 97 ? -9.573 -12.735 17.844 1.00 91.12 97 ALA A N 1
ATOM 764 C CA . ALA A 1 97 ? -10.902 -12.354 18.276 1.00 91.12 97 ALA A CA 1
ATOM 765 C C . ALA A 1 97 ? -11.877 -12.474 17.094 1.00 91.12 97 ALA A C 1
ATOM 767 O O . ALA A 1 97 ? -11.751 -11.754 16.103 1.00 91.12 97 ALA A O 1
ATOM 768 N N . THR A 1 98 ? -12.842 -13.392 17.180 1.00 92.75 98 THR A N 1
ATOM 769 C CA . THR A 1 98 ? -13.846 -13.592 16.120 1.00 92.75 98 THR A CA 1
ATOM 770 C C . THR A 1 98 ? -15.097 -12.767 16.414 1.00 92.75 98 THR A C 1
ATOM 772 O O . THR A 1 98 ? -15.686 -12.876 17.488 1.00 92.75 98 THR A O 1
ATOM 775 N N . LEU A 1 99 ? -15.526 -11.937 15.458 1.00 88.75 99 LEU A N 1
ATOM 776 C CA . LEU A 1 99 ? -16.757 -11.155 15.583 1.00 88.75 99 LEU A CA 1
ATOM 777 C C . LEU A 1 99 ? -17.983 -12.017 15.248 1.00 88.75 99 LEU A C 1
ATOM 779 O O . LEU A 1 99 ? -18.179 -12.390 14.095 1.00 88.75 99 LEU A O 1
ATOM 783 N N . HIS A 1 100 ? -18.838 -12.284 16.239 1.00 88.38 100 HIS A N 1
ATOM 784 C CA . HIS A 1 100 ? -20.028 -13.129 16.054 1.00 88.38 100 HIS A CA 1
ATOM 785 C C . HIS A 1 100 ? -21.321 -12.360 15.779 1.00 88.38 100 HIS A C 1
ATOM 787 O O . HIS A 1 100 ? -22.175 -12.816 15.019 1.00 88.38 100 HIS A O 1
ATOM 793 N N . ARG A 1 101 ? -21.517 -11.216 16.439 1.00 87.44 101 ARG A N 1
ATOM 794 C CA . ARG A 1 101 ? -22.757 -10.443 16.344 1.00 87.44 101 ARG A CA 1
ATOM 795 C C . ARG A 1 101 ? -22.484 -8.970 16.597 1.00 87.44 101 ARG A C 1
ATOM 797 O O . ARG A 1 101 ? -21.726 -8.627 17.499 1.00 87.44 101 ARG A O 1
ATOM 804 N N . ILE A 1 102 ? -23.171 -8.126 15.836 1.00 86.94 102 ILE A N 1
ATOM 805 C CA . ILE A 1 102 ? -23.302 -6.697 16.109 1.00 86.94 102 ILE A CA 1
ATOM 806 C C . ILE A 1 102 ? -24.589 -6.496 16.911 1.00 86.94 102 ILE A C 1
ATOM 808 O O . ILE A 1 102 ? -25.668 -6.889 16.464 1.00 86.94 102 ILE A O 1
ATOM 812 N N . LEU A 1 103 ? -24.475 -5.931 18.111 1.00 85.00 103 LEU A N 1
ATOM 813 C CA . LEU A 1 103 ? -25.632 -5.585 18.934 1.00 85.00 103 LEU A CA 1
ATOM 814 C C . LEU A 1 103 ? -26.109 -4.168 18.599 1.00 85.00 103 LEU A C 1
ATOM 816 O O . LEU A 1 103 ? -25.302 -3.250 18.484 1.00 85.00 103 LEU A O 1
ATOM 820 N N . PHE A 1 104 ? -27.423 -4.003 18.469 1.00 82.06 104 PHE A N 1
ATOM 821 C CA . PHE A 1 104 ? -28.087 -2.719 18.246 1.00 82.06 104 PHE A CA 1
ATOM 822 C C . PHE A 1 104 ? -28.986 -2.417 19.446 1.00 82.06 104 PHE A C 1
ATOM 824 O O . PHE A 1 104 ? -29.606 -3.338 19.985 1.00 82.06 104 PHE A O 1
ATOM 831 N N . LYS A 1 105 ? -29.088 -1.150 19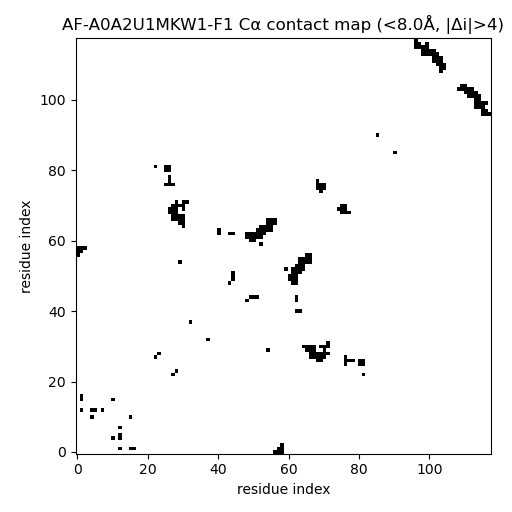.871 1.00 80.38 105 LYS A N 1
ATOM 832 C CA . LYS A 1 105 ? -30.108 -0.776 20.860 1.00 80.38 105 LYS A CA 1
ATOM 833 C C . LYS A 1 105 ? -31.459 -0.585 20.177 1.00 80.38 105 LYS A C 1
ATOM 835 O O . LYS A 1 105 ? -31.536 -0.140 19.035 1.00 80.38 105 LYS A O 1
ATOM 840 N N . ALA A 1 106 ? -32.519 -0.922 20.904 1.00 76.06 106 ALA A N 1
ATOM 841 C CA . ALA A 1 106 ? -33.895 -0.878 20.417 1.00 76.06 106 ALA A CA 1
ATOM 842 C C . ALA A 1 106 ? -34.497 0.542 20.368 1.00 76.06 106 ALA A C 1
ATOM 844 O O . ALA A 1 106 ? -35.549 0.736 19.770 1.00 76.06 106 ALA A O 1
ATOM 845 N N . ASP A 1 107 ? -33.846 1.531 20.979 1.00 71.38 107 ASP A N 1
ATOM 846 C CA . ASP A 1 107 ? -34.326 2.910 21.147 1.00 71.38 107 ASP A CA 1
ATOM 847 C C . ASP A 1 107 ? -33.857 3.875 20.040 1.00 71.38 107 ASP A C 1
ATOM 849 O O . ASP A 1 107 ? -34.044 5.084 20.146 1.00 71.38 107 ASP A O 1
ATOM 853 N N . GLY A 1 108 ? -33.251 3.357 18.966 1.00 59.34 108 GLY A N 1
ATOM 854 C CA . GLY A 1 108 ? -32.749 4.163 17.847 1.00 59.34 108 GLY A CA 1
ATOM 855 C C . GLY A 1 108 ? -31.376 4.807 18.085 1.00 59.34 108 GLY A C 1
ATOM 856 O O . GLY A 1 108 ? -30.876 5.488 17.192 1.00 59.34 108 GLY A O 1
ATOM 857 N N . ASN A 1 109 ? -30.736 4.567 19.238 1.00 59.75 109 ASN A N 1
ATOM 858 C CA . ASN A 1 109 ? -29.387 5.051 19.542 1.00 59.75 109 ASN A CA 1
ATOM 859 C C . ASN A 1 109 ? -28.337 3.942 19.372 1.00 59.75 109 ASN A C 1
ATOM 861 O O . ASN A 1 109 ? -28.307 2.950 20.095 1.00 59.75 109 ASN A O 1
ATOM 865 N N . TYR A 1 110 ? -27.417 4.103 18.428 1.00 56.84 110 TYR A N 1
ATOM 866 C CA . TYR A 1 110 ? -26.438 3.066 18.098 1.00 56.84 110 TYR A CA 1
ATOM 867 C C . TYR A 1 110 ? -25.314 2.993 19.145 1.00 56.84 110 TYR A C 1
ATOM 869 O O . TYR A 1 110 ? -24.646 3.982 19.427 1.00 56.84 110 TYR A O 1
ATOM 877 N N . SER A 1 111 ? -25.066 1.808 19.709 1.00 54.25 111 SER A N 1
ATOM 878 C CA . SER A 1 111 ? -23.808 1.508 20.414 1.00 54.25 111 SER A CA 1
ATOM 879 C C . SER A 1 111 ? -23.332 0.125 19.997 1.00 54.25 111 SER A C 1
ATOM 881 O O . SER A 1 111 ? -24.072 -0.848 20.117 1.00 54.25 111 SER A O 1
ATOM 883 N N . LEU A 1 112 ? -22.115 0.066 19.457 1.00 49.84 112 LEU A N 1
ATOM 884 C CA . LEU A 1 112 ? -21.495 -1.160 18.976 1.00 49.84 112 LEU A CA 1
ATOM 885 C C . LEU A 1 112 ? -20.926 -1.931 20.170 1.00 49.84 112 LEU A C 1
ATOM 887 O O . LEU A 1 112 ? -19.920 -1.525 20.744 1.00 49.84 112 LEU A O 1
ATOM 891 N N . PHE A 1 113 ? -21.547 -3.050 20.528 1.00 54.28 113 PHE A N 1
ATOM 892 C CA . PHE A 1 113 ? -20.939 -4.023 21.434 1.00 54.28 113 PHE A CA 1
ATOM 893 C C . PHE A 1 113 ? -20.434 -5.201 20.602 1.00 54.28 113 PHE A C 1
ATOM 895 O O . PHE A 1 113 ? -21.223 -5.890 19.953 1.00 54.28 113 PHE A O 1
ATOM 902 N N . LEU A 1 114 ? -19.119 -5.417 20.605 1.00 55.53 114 LEU A N 1
ATOM 903 C CA . LEU A 1 114 ? -18.500 -6.599 20.013 1.00 55.53 114 LEU A CA 1
ATOM 904 C C . LEU A 1 114 ? -18.566 -7.719 21.057 1.00 55.53 114 LEU A C 1
ATOM 906 O O . LEU A 1 114 ? -17.922 -7.630 22.100 1.00 55.53 114 LEU A O 1
ATOM 910 N N . HIS A 1 115 ? -19.358 -8.763 20.805 1.00 53.19 115 HIS A N 1
ATOM 911 C CA . HIS A 1 115 ? -19.245 -9.990 21.591 1.00 53.19 115 HIS A CA 1
ATOM 912 C C . HIS A 1 115 ? -18.064 -10.794 21.048 1.00 53.19 115 HIS A C 1
ATOM 914 O O . HIS A 1 115 ? -18.143 -11.346 19.948 1.00 53.19 115 HIS A O 1
ATOM 920 N N . LEU A 1 116 ? -16.972 -10.806 21.809 1.00 54.12 116 LEU A N 1
ATOM 921 C CA . LEU A 1 116 ? -15.803 -11.633 21.549 1.00 54.12 116 LEU A CA 1
ATOM 922 C C . LEU A 1 116 ? -15.925 -12.894 22.403 1.00 54.12 116 LEU A C 1
ATOM 924 O O . LEU A 1 116 ? -15.968 -12.810 23.630 1.00 54.12 116 LEU A O 1
ATOM 928 N N . SER A 1 117 ? -16.016 -14.050 21.756 1.00 51.69 117 SER A N 1
ATOM 929 C CA . SER A 1 117 ? -15.821 -15.332 22.428 1.00 51.69 117 SER A CA 1
ATOM 930 C C . SER A 1 117 ? -14.313 -15.572 22.487 1.00 51.69 117 SER A C 1
ATOM 932 O O . SER A 1 117 ? -13.672 -15.632 21.438 1.00 51.69 117 SER A O 1
ATOM 934 N N . VAL A 1 118 ? -13.754 -15.594 23.700 1.00 52.19 118 VAL A N 1
ATOM 935 C CA . VAL A 1 118 ? -12.360 -16.000 23.957 1.00 52.19 118 VAL A CA 1
ATOM 936 C C . VAL A 1 118 ? -12.304 -17.516 24.058 1.00 52.19 118 VAL A C 1
ATOM 938 O O . VAL A 1 118 ? -13.235 -18.075 24.684 1.00 52.19 118 VAL A O 1
#